Protein AF-A0A447N8S6-F1 (afdb_monomer_lite)

Sequence (149 aa):
MRTISRCYPSAPTRGIIYDRNGIPLVRNVTWYDIAVTPYKIADMDALLKQLTPIVDLSPDDIADFRRALKSSSRYRPVVLKNALTDVEIARFAVNQFHFNGVTINSYQDRQYPYGAELAHVLGYVSKINDNDLKALDKKGLAENYAADQ

InterPro domains:
  IPR005311 Penicillin-binding protein, dimerisation domain [PF03717] (11-143)
  IPR036138 Penicillin-binding protein, dimerisation domain superfamily [SSF56519] (7-131)
  IPR050515 Class D beta-lactamase/transpeptidase [PTHR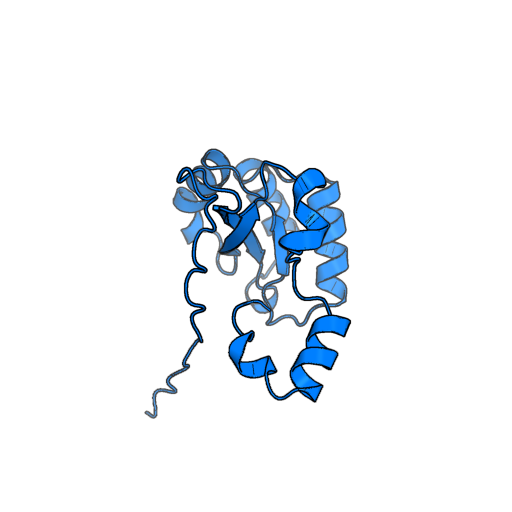30627] (9-140)

Secondary structure (DSSP, 8-state):
----------PPPPPPEE-TTS-EEEEEEEEEEEEE-GGG-S-HHHHHHHHTTTTT--HHHHHHHHHHHHHS-TTS-EEEESS--HHHHHHHHHHGGG-TTEEEEEEEEEE-TTTHHHHHHH----PPPHHHHHHHHHTT-GGGGTT--

pLDDT: mean 83.94, std 13.51, range [46.84, 97.44]

Structure (mmCIF, N/CA/C/O backbone):
data_AF-A0A447N8S6-F1
#
_entry.id   AF-A0A447N8S6-F1
#
loop_
_atom_site.group_PDB
_atom_site.id
_atom_site.type_symbol
_atom_site.label_atom_id
_atom_site.label_alt_id
_atom_site.label_comp_id
_atom_site.label_asym_id
_atom_site.label_entity_id
_atom_site.label_seq_id
_atom_site.pdbx_PDB_ins_code
_atom_site.Cartn_x
_atom_site.Cartn_y
_atom_site.Cartn_z
_atom_site.occupancy
_atom_site.B_iso_or_equiv
_atom_site.auth_seq_id
_atom_site.auth_comp_id
_atom_site.auth_asym_id
_atom_site.auth_atom_id
_atom_site.pdbx_PDB_model_num
ATOM 1 N N . MET A 1 1 ? 0.792 -35.552 -14.352 1.00 47.19 1 MET A N 1
ATOM 2 C CA . MET A 1 1 ? 0.934 -34.153 -13.886 1.00 47.19 1 MET A CA 1
ATOM 3 C C . MET A 1 1 ? 0.177 -34.010 -12.573 1.00 47.19 1 MET A C 1
ATOM 5 O O . MET A 1 1 ? -1.029 -34.199 -12.577 1.00 47.19 1 MET A O 1
ATOM 9 N N . ARG A 1 2 ? 0.860 -33.775 -11.444 1.00 46.84 2 ARG A N 1
ATOM 10 C CA . ARG A 1 2 ? 0.205 -33.446 -10.164 1.00 46.84 2 ARG A CA 1
ATOM 11 C C . ARG A 1 2 ? 0.144 -31.925 -10.052 1.00 46.84 2 ARG A C 1
ATOM 13 O O . ARG A 1 2 ? 1.183 -31.293 -9.893 1.00 46.84 2 ARG A O 1
ATOM 20 N N . THR A 1 3 ? -1.045 -31.348 -10.161 1.00 47.88 3 THR A N 1
ATOM 21 C CA . THR A 1 3 ? -1.260 -29.921 -9.902 1.00 47.88 3 THR A CA 1
ATOM 22 C C . THR A 1 3 ? -1.184 -29.698 -8.395 1.00 47.88 3 THR A C 1
ATOM 24 O O . THR A 1 3 ? -1.970 -30.270 -7.641 1.00 47.88 3 THR A O 1
ATOM 27 N N . ILE A 1 4 ? -0.209 -28.915 -7.938 1.00 60.03 4 ILE A N 1
ATOM 28 C CA . ILE A 1 4 ? -0.070 -28.570 -6.521 1.00 60.03 4 ILE A CA 1
ATOM 29 C C . ILE A 1 4 ? -1.089 -27.466 -6.234 1.00 60.03 4 ILE A C 1
ATOM 31 O O . ILE A 1 4 ? -0.963 -26.359 -6.753 1.00 60.03 4 ILE A O 1
ATOM 35 N N . SER A 1 5 ? -2.118 -27.771 -5.447 1.00 62.91 5 SER A N 1
ATOM 36 C CA . SER A 1 5 ? -3.095 -26.769 -5.011 1.00 62.91 5 SER A CA 1
ATOM 37 C C . SER A 1 5 ? -2.548 -26.044 -3.784 1.00 62.91 5 SER A C 1
ATOM 39 O O . SER A 1 5 ? -2.206 -26.682 -2.791 1.00 62.91 5 SER A O 1
ATOM 41 N N . ARG A 1 6 ? -2.427 -24.715 -3.861 1.00 66.94 6 ARG A N 1
ATOM 42 C CA . ARG A 1 6 ? -1.988 -23.861 -2.751 1.00 66.94 6 ARG A CA 1
ATOM 43 C C . ARG A 1 6 ? -3.214 -23.194 -2.132 1.00 66.94 6 ARG A C 1
ATOM 45 O O . ARG A 1 6 ? -3.826 -22.347 -2.774 1.00 66.94 6 ARG A O 1
ATOM 52 N N . CYS A 1 7 ? -3.562 -23.564 -0.903 1.00 70.75 7 CYS A N 1
ATOM 53 C CA . CYS A 1 7 ? -4.606 -22.882 -0.138 1.00 70.75 7 CYS A CA 1
ATOM 54 C C . CYS A 1 7 ? -4.047 -21.583 0.459 1.00 70.75 7 CYS A C 1
ATOM 56 O O . CYS A 1 7 ? -2.911 -21.562 0.937 1.00 70.75 7 CYS A O 1
ATOM 58 N N . TYR A 1 8 ? -4.830 -20.506 0.422 1.00 64.00 8 TYR A N 1
ATOM 59 C CA . TYR A 1 8 ? -4.490 -19.230 1.048 1.00 64.00 8 TYR A CA 1
ATOM 60 C C . TYR A 1 8 ? -5.552 -18.911 2.108 1.00 64.00 8 TYR A C 1
ATOM 62 O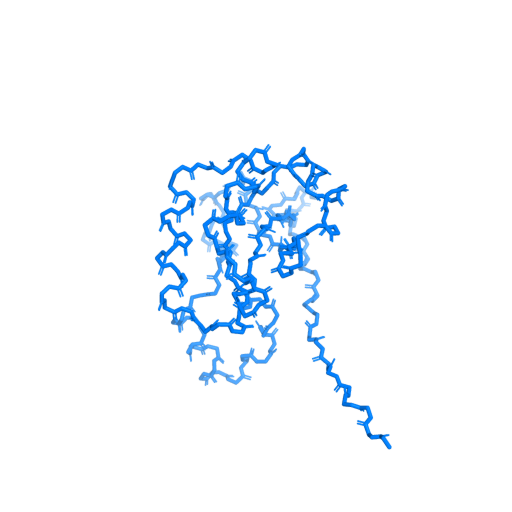 O . TYR A 1 8 ? -6.737 -18.935 1.769 1.00 64.00 8 TYR A O 1
ATOM 70 N N . PRO A 1 9 ? -5.177 -18.672 3.376 1.00 69.50 9 PRO A N 1
ATOM 71 C CA . PRO A 1 9 ? -6.143 -18.327 4.411 1.00 69.50 9 PRO A CA 1
ATOM 72 C C . PRO A 1 9 ? -6.741 -16.943 4.129 1.00 69.50 9 PRO A C 1
ATOM 74 O O . PRO A 1 9 ? -6.016 -16.001 3.816 1.00 69.50 9 PRO A O 1
ATOM 77 N N . SER A 1 10 ? -8.062 -16.812 4.246 1.00 68.31 10 SER A N 1
ATOM 78 C CA . SER A 1 10 ? -8.762 -15.525 4.169 1.00 68.31 10 SER A CA 1
ATOM 79 C C . SER A 1 10 ? -9.280 -15.139 5.552 1.00 68.31 10 SER A C 1
ATOM 81 O O . SER A 1 10 ? -10.085 -15.876 6.127 1.00 68.31 10 SER A O 1
ATOM 83 N N . ALA A 1 11 ? -8.847 -13.992 6.081 1.00 70.75 11 ALA A N 1
ATOM 84 C CA . ALA A 1 11 ? -9.365 -13.473 7.344 1.00 70.75 11 ALA A CA 1
ATOM 85 C C . ALA A 1 11 ? -10.847 -13.062 7.206 1.00 70.75 11 ALA A C 1
ATOM 87 O O . ALA A 1 11 ? -11.218 -12.442 6.203 1.00 70.75 11 ALA A O 1
ATOM 88 N N . PRO A 1 12 ? -11.709 -13.357 8.197 1.00 75.62 12 PRO A N 1
ATOM 89 C CA . PRO A 1 12 ? -13.060 -12.813 8.227 1.00 75.62 12 PRO A CA 1
ATOM 90 C C . PRO A 1 12 ? -13.032 -11.304 8.511 1.00 75.62 12 PRO A C 1
ATOM 92 O O . PRO A 1 12 ? -12.196 -10.807 9.267 1.00 75.62 12 PRO A O 1
ATOM 95 N N . THR A 1 13 ? -13.997 -10.565 7.956 1.00 74.31 13 THR A N 1
ATOM 96 C CA . THR A 1 13 ? -14.186 -9.149 8.311 1.00 74.31 13 THR A CA 1
ATOM 97 C C . THR A 1 13 ? -14.623 -9.037 9.772 1.00 74.31 13 THR A C 1
ATOM 99 O O . THR A 1 13 ? -15.529 -9.743 10.219 1.00 74.31 13 THR A O 1
ATOM 102 N N . ARG A 1 14 ? -13.992 -8.137 10.533 1.00 79.12 14 ARG A N 1
ATOM 103 C CA . ARG A 1 14 ? -14.300 -7.943 11.960 1.00 79.12 14 ARG A CA 1
ATOM 104 C C . ARG A 1 14 ? -15.618 -7.173 12.153 1.00 79.12 14 ARG A C 1
ATOM 106 O O . ARG A 1 14 ? -15.924 -6.274 11.378 1.00 79.12 14 ARG A O 1
ATOM 113 N N . GLY A 1 15 ? -16.377 -7.461 13.214 1.00 81.75 15 GLY A N 1
ATOM 114 C CA . GLY A 1 15 ? -17.647 -6.768 13.503 1.00 81.75 15 GLY A CA 1
ATOM 115 C C . GLY A 1 15 ? -17.485 -5.281 13.868 1.00 81.75 15 GLY A C 1
ATOM 116 O O . GLY A 1 15 ? -16.460 -4.887 14.430 1.00 81.75 15 GLY A O 1
ATOM 117 N N . ILE A 1 16 ? -18.486 -4.452 13.559 1.00 85.19 16 ILE A N 1
ATOM 118 C CA . ILE A 1 16 ? -18.568 -3.035 13.975 1.00 85.19 16 ILE A CA 1
ATOM 119 C C . ILE A 1 16 ? -19.026 -2.976 15.442 1.00 85.19 16 ILE A C 1
ATOM 121 O O . ILE A 1 16 ? -19.893 -3.751 15.840 1.00 85.19 16 ILE A O 1
ATOM 125 N N . ILE A 1 17 ? -18.444 -2.079 16.245 1.00 83.75 17 ILE A N 1
ATOM 126 C CA . ILE A 1 17 ? -18.837 -1.883 17.653 1.00 83.75 17 ILE A CA 1
ATOM 127 C C . ILE A 1 17 ? -19.696 -0.624 17.753 1.00 83.75 17 ILE A C 1
ATOM 129 O O . ILE A 1 17 ? -19.296 0.423 17.245 1.00 83.75 17 ILE A O 1
ATOM 133 N N . TYR A 1 18 ? -20.842 -0.725 18.428 1.00 86.25 18 TYR A N 1
ATOM 134 C CA . TYR A 1 18 ? -21.811 0.359 18.602 1.00 86.25 18 TYR A CA 1
ATOM 135 C C . TYR A 1 18 ? -22.011 0.709 20.083 1.00 86.25 18 TYR A C 1
ATOM 137 O O . TYR A 1 18 ? -21.904 -0.158 20.949 1.00 86.25 18 TYR A O 1
ATOM 145 N N . ASP A 1 19 ? -22.339 1.971 20.362 1.00 86.19 19 ASP A N 1
ATOM 146 C CA . ASP A 1 19 ? -22.895 2.409 21.651 1.00 86.19 19 ASP A CA 1
ATOM 147 C C . ASP A 1 19 ? -24.368 1.958 21.805 1.00 86.19 19 ASP A C 1
ATOM 149 O O . ASP A 1 19 ? -25.023 1.581 20.831 1.00 86.19 19 ASP A O 1
ATOM 153 N N . ARG A 1 20 ? -24.930 2.068 23.018 1.00 91.19 20 ARG A N 1
ATOM 154 C CA . ARG A 1 20 ? -26.351 1.861 23.351 1.00 91.19 20 ARG A CA 1
ATOM 155 C C . ARG A 1 20 ? -27.322 2.620 22.442 1.00 91.19 20 ARG A C 1
ATOM 157 O O . ARG A 1 20 ? -28.458 2.191 22.290 1.00 91.19 20 ARG A O 1
ATOM 164 N N . ASN A 1 21 ? -26.881 3.732 21.851 1.00 90.81 21 ASN A N 1
ATOM 165 C CA . ASN A 1 21 ? -27.678 4.559 20.944 1.00 90.81 21 ASN A CA 1
ATOM 166 C C . ASN A 1 21 ? -27.483 4.202 19.455 1.00 90.81 21 ASN A C 1
ATOM 168 O O . ASN A 1 21 ? -27.974 4.917 18.588 1.00 90.81 21 ASN A O 1
ATOM 172 N N . GLY A 1 22 ? -26.738 3.136 19.133 1.00 86.38 22 GLY A N 1
ATOM 173 C CA . GLY A 1 22 ? -26.478 2.712 17.750 1.00 86.38 22 GLY A CA 1
ATOM 174 C C . GLY A 1 22 ? -25.399 3.522 17.021 1.00 86.38 22 GLY A C 1
ATOM 175 O O . GLY A 1 22 ? -25.258 3.408 15.806 1.00 86.38 22 GLY A O 1
ATOM 176 N N . ILE A 1 23 ? -24.616 4.330 17.740 1.00 85.62 23 ILE A N 1
ATOM 177 C CA . ILE A 1 23 ? -23.522 5.123 17.165 1.00 85.62 23 ILE A CA 1
ATOM 178 C C . ILE A 1 23 ? -22.281 4.229 17.001 1.00 85.62 23 ILE A C 1
ATOM 180 O O . ILE A 1 23 ? -21.872 3.602 17.981 1.00 85.62 23 ILE A O 1
ATOM 184 N N . PRO A 1 24 ? -21.666 4.140 15.804 1.00 84.19 24 PRO A N 1
ATOM 185 C CA . PRO A 1 24 ? -20.490 3.303 15.590 1.00 84.19 24 PRO A CA 1
ATOM 186 C C . PRO A 1 24 ? -19.266 3.882 16.310 1.00 84.19 24 PRO A C 1
ATOM 188 O O . PRO A 1 24 ? -18.754 4.941 15.951 1.00 84.19 24 PRO A O 1
ATOM 191 N N . LEU A 1 25 ? -18.770 3.147 17.303 1.00 83.56 25 LEU A N 1
ATOM 192 C CA . LEU A 1 25 ? -17.571 3.477 18.076 1.00 83.56 25 LEU A CA 1
ATOM 193 C C . LEU A 1 25 ? -16.290 2.970 17.404 1.00 83.56 25 LEU A C 1
ATOM 195 O O . LEU A 1 25 ? -15.232 3.575 17.563 1.00 83.56 25 LEU A O 1
ATOM 199 N N . VAL A 1 26 ? -16.378 1.867 16.653 1.00 83.50 26 VAL A N 1
ATOM 200 C CA . VAL A 1 26 ? -15.248 1.270 15.923 1.00 83.50 26 VAL A CA 1
ATOM 201 C C . VAL A 1 26 ? -15.704 0.835 14.541 1.00 83.50 26 VAL A C 1
ATOM 203 O O . VAL A 1 26 ? -16.621 0.020 14.427 1.00 83.50 26 VAL A O 1
ATOM 206 N N . ARG A 1 27 ? -15.032 1.325 13.495 1.00 82.75 27 ARG A N 1
ATOM 207 C CA . ARG A 1 27 ? -15.313 0.972 12.093 1.00 82.75 27 ARG A CA 1
ATOM 208 C C . ARG A 1 27 ? -14.105 0.327 11.416 1.00 82.75 27 ARG A C 1
ATOM 210 O O . ARG A 1 27 ? -12.971 0.553 11.830 1.00 82.75 27 ARG A O 1
ATOM 217 N N . ASN A 1 28 ? -14.355 -0.459 10.370 1.00 83.44 28 ASN A N 1
ATOM 218 C CA . ASN A 1 28 ? -13.300 -0.986 9.501 1.00 83.44 28 ASN A CA 1
ATOM 219 C C . ASN A 1 28 ? -13.099 -0.030 8.329 1.00 83.44 28 ASN A C 1
ATOM 221 O O . ASN A 1 28 ? -14.071 0.354 7.679 1.00 83.44 28 ASN A O 1
ATOM 225 N N . VAL A 1 29 ? -11.852 0.318 8.048 1.00 84.50 29 VAL A N 1
ATOM 226 C CA . VAL A 1 29 ? -11.460 1.072 6.860 1.00 84.50 29 VAL A CA 1
ATOM 227 C C . VAL A 1 29 ? -10.593 0.172 6.007 1.00 84.50 29 VAL A C 1
ATOM 229 O O . VAL A 1 29 ? -9.688 -0.479 6.520 1.00 84.50 29 VAL A O 1
ATOM 232 N N . THR A 1 30 ? -10.887 0.111 4.714 1.00 85.75 30 THR A N 1
ATOM 233 C CA . THR A 1 30 ? -10.028 -0.607 3.772 1.00 85.75 30 THR A CA 1
ATOM 234 C C . THR A 1 30 ? -8.971 0.355 3.266 1.00 85.75 30 THR A C 1
ATOM 236 O O . THR A 1 30 ? -9.302 1.431 2.776 1.00 85.75 30 THR A O 1
ATOM 239 N N . TRP A 1 31 ? -7.719 -0.049 3.388 1.00 90.25 31 TRP A N 1
ATOM 240 C CA . TRP A 1 31 ? -6.566 0.642 2.844 1.00 90.25 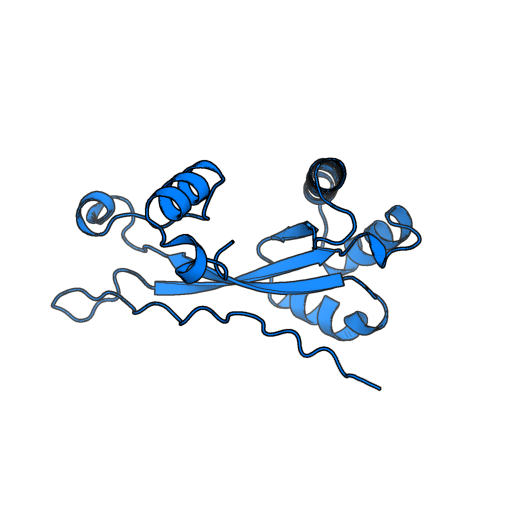31 TRP A CA 1
ATOM 241 C C . TRP A 1 31 ? -5.932 -0.206 1.753 1.00 90.25 31 TRP A C 1
ATOM 243 O O . TRP A 1 31 ? -6.093 -1.429 1.727 1.00 90.25 31 TRP A O 1
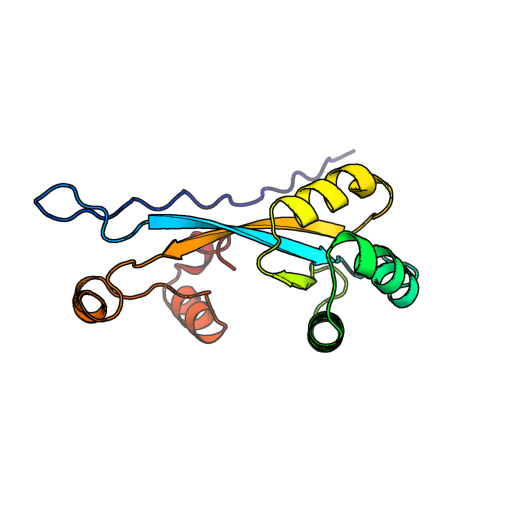ATOM 253 N N . TYR A 1 32 ? -5.191 0.459 0.875 1.00 93.50 32 TYR A N 1
ATOM 254 C CA . TYR A 1 32 ? -4.491 -0.181 -0.224 1.00 93.50 32 TYR A CA 1
ATOM 255 C C . TYR A 1 32 ? -3.010 0.163 -0.171 1.00 93.50 32 TYR A C 1
ATOM 257 O O . TYR A 1 32 ? -2.640 1.318 0.039 1.00 93.50 32 TYR A O 1
ATOM 265 N N . ASP A 1 33 ? -2.169 -0.839 -0.379 1.00 95.69 33 ASP A N 1
ATOM 266 C CA . ASP A 1 33 ? -0.739 -0.669 -0.597 1.00 95.69 33 ASP A CA 1
ATOM 267 C C . ASP A 1 33 ? -0.345 -1.203 -1.972 1.00 95.69 33 ASP A C 1
ATOM 269 O O . ASP A 1 33 ? -1.053 -2.014 -2.572 1.00 95.69 33 ASP A O 1
ATOM 273 N N . ILE A 1 34 ? 0.783 -0.721 -2.487 1.00 96.75 34 ILE A N 1
ATOM 274 C CA . ILE A 1 34 ? 1.441 -1.307 -3.654 1.00 96.75 34 ILE A CA 1
ATOM 275 C C . ILE A 1 34 ? 2.692 -2.033 -3.180 1.00 96.75 34 ILE A C 1
ATOM 277 O O . ILE A 1 34 ? 3.525 -1.466 -2.471 1.00 96.75 34 ILE A O 1
ATOM 281 N N . ALA A 1 35 ? 2.833 -3.290 -3.582 1.00 96.88 35 ALA A N 1
ATOM 282 C CA . ALA A 1 35 ? 3.948 -4.146 -3.214 1.00 96.88 35 ALA A CA 1
ATOM 283 C C . ALA A 1 35 ? 4.654 -4.703 -4.449 1.00 96.88 35 ALA A C 1
ATOM 285 O O . ALA A 1 35 ? 4.051 -4.935 -5.497 1.00 96.88 35 ALA A O 1
ATOM 286 N N . VAL A 1 36 ? 5.949 -4.958 -4.299 1.00 97.44 36 VAL A N 1
ATOM 287 C CA . VAL A 1 36 ? 6.818 -5.491 -5.347 1.00 97.44 36 VAL A CA 1
ATOM 288 C C . VAL A 1 36 ? 7.370 -6.838 -4.900 1.00 97.44 36 VAL A C 1
ATOM 290 O O . VAL A 1 36 ? 7.882 -6.972 -3.793 1.00 97.44 36 VAL A O 1
ATOM 293 N N . THR A 1 37 ? 7.291 -7.846 -5.768 1.00 96.94 37 THR A N 1
ATOM 294 C CA . THR A 1 37 ? 7.913 -9.163 -5.577 1.00 96.94 37 THR A CA 1
ATOM 295 C C . THR A 1 37 ? 9.272 -9.193 -6.283 1.00 96.94 37 THR A C 1
ATOM 297 O O . THR A 1 37 ? 9.302 -9.365 -7.505 1.00 96.94 37 THR A O 1
ATOM 300 N N . PRO A 1 38 ? 10.405 -9.078 -5.561 1.00 95.38 38 PRO A N 1
ATOM 301 C CA . PRO A 1 38 ? 11.708 -8.801 -6.174 1.00 95.38 38 PRO A CA 1
A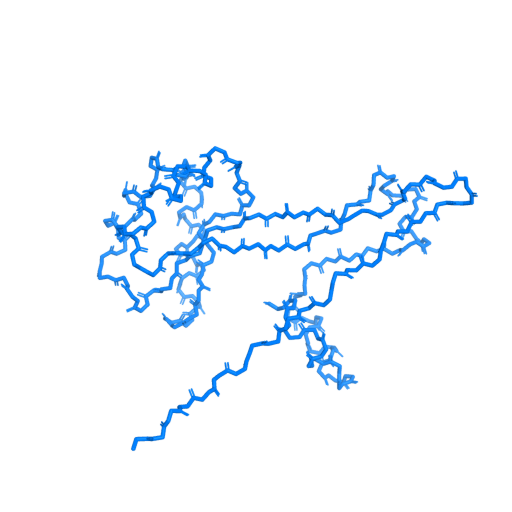TOM 302 C C . PRO A 1 38 ? 12.163 -9.847 -7.193 1.00 95.38 38 PRO A C 1
ATOM 304 O O . PRO A 1 38 ? 12.722 -9.500 -8.223 1.00 95.38 38 PRO A O 1
ATOM 307 N N . TYR A 1 39 ? 11.878 -11.128 -6.947 1.00 94.88 39 TYR A N 1
ATOM 308 C CA . TYR A 1 39 ? 12.255 -12.227 -7.839 1.00 94.88 39 TYR A CA 1
ATOM 309 C C . TYR A 1 39 ? 11.681 -12.105 -9.263 1.00 94.88 39 TYR A C 1
ATOM 311 O O . TYR A 1 39 ? 12.235 -12.681 -10.194 1.00 94.88 39 TYR A O 1
ATOM 319 N N . LYS A 1 40 ? 10.579 -11.367 -9.446 1.00 94.25 40 LYS A N 1
ATOM 320 C CA . LYS A 1 40 ? 9.945 -11.151 -10.756 1.00 94.25 40 LYS A CA 1
ATOM 321 C C . LYS A 1 40 ? 10.482 -9.920 -11.493 1.00 94.25 40 LYS A C 1
ATOM 323 O O . LYS A 1 40 ? 10.078 -9.685 -12.628 1.00 94.25 40 LYS A O 1
ATOM 328 N N . ILE A 1 41 ? 11.356 -9.138 -10.860 1.00 95.88 41 ILE A N 1
ATOM 329 C CA . ILE A 1 41 ? 11.838 -7.858 -11.376 1.00 95.88 41 ILE A CA 1
ATOM 330 C C . ILE A 1 41 ? 13.259 -8.024 -11.911 1.00 95.88 41 ILE A C 1
ATOM 332 O O . ILE A 1 41 ? 14.157 -8.437 -11.182 1.00 95.88 41 ILE A O 1
ATOM 336 N N . ALA A 1 42 ? 13.458 -7.683 -13.184 1.00 93.25 42 ALA A N 1
ATOM 337 C CA . ALA A 1 42 ? 14.775 -7.724 -13.819 1.00 93.25 42 ALA A CA 1
ATOM 338 C C . ALA A 1 42 ? 15.623 -6.489 -13.470 1.00 93.25 42 ALA A C 1
ATOM 340 O O . ALA A 1 42 ? 16.788 -6.626 -13.110 1.00 93.25 42 ALA A O 1
ATOM 341 N N . ASP A 1 43 ? 15.024 -5.298 -13.544 1.00 95.69 43 ASP A N 1
ATOM 342 C CA . ASP A 1 43 ? 15.668 -4.022 -13.227 1.00 95.69 43 ASP A CA 1
ATOM 343 C C . ASP A 1 43 ? 14.781 -3.223 -12.263 1.00 95.69 43 ASP A C 1
ATOM 345 O O . ASP A 1 43 ? 13.720 -2.709 -12.629 1.00 95.69 43 ASP A O 1
ATOM 349 N N . MET A 1 44 ? 15.216 -3.155 -11.003 1.00 95.38 44 MET A N 1
ATOM 350 C CA . MET A 1 44 ? 14.482 -2.464 -9.944 1.00 95.38 44 MET A CA 1
ATOM 351 C C . MET A 1 44 ? 14.534 -0.941 -10.108 1.00 95.38 44 MET A C 1
ATOM 353 O O . MET A 1 44 ? 13.554 -0.263 -9.814 1.00 95.38 44 MET A O 1
ATOM 357 N N . ASP A 1 45 ? 15.647 -0.386 -10.589 1.00 96.19 45 ASP A N 1
ATOM 358 C CA . ASP A 1 45 ? 15.782 1.061 -10.761 1.00 96.19 45 ASP A CA 1
ATOM 359 C C . ASP A 1 45 ? 14.904 1.556 -11.914 1.00 96.19 45 ASP A C 1
ATOM 361 O O . ASP A 1 45 ? 14.253 2.597 -11.795 1.00 96.19 45 ASP A O 1
ATOM 365 N N . ALA A 1 46 ? 14.836 0.796 -13.011 1.00 96.56 46 ALA A N 1
ATOM 366 C CA . ALA A 1 46 ? 13.917 1.076 -14.108 1.00 96.56 46 ALA A CA 1
ATOM 367 C C . ALA A 1 46 ? 12.451 0.967 -13.664 1.00 96.56 46 ALA A C 1
ATOM 369 O O . ALA A 1 46 ? 11.657 1.854 -13.981 1.00 96.56 46 ALA A O 1
ATOM 370 N N . LEU A 1 47 ? 12.103 -0.069 -12.889 1.00 96.75 47 LEU A N 1
ATOM 371 C CA . LEU A 1 47 ? 10.753 -0.241 -12.349 1.00 96.75 47 LEU A CA 1
ATOM 372 C C . LEU A 1 47 ? 10.331 0.959 -11.496 1.00 96.75 47 LEU A C 1
ATOM 374 O O . LEU A 1 47 ? 9.259 1.521 -11.712 1.00 96.75 47 LEU A O 1
ATOM 378 N N . LEU A 1 48 ? 11.175 1.364 -10.543 1.00 96.69 48 LEU A N 1
ATOM 379 C CA . LEU A 1 48 ? 10.876 2.487 -9.656 1.00 96.69 48 LEU A CA 1
ATOM 380 C C . LEU A 1 48 ? 10.674 3.776 -10.456 1.00 96.69 48 LEU A C 1
ATOM 382 O O . LEU A 1 48 ? 9.677 4.456 -10.245 1.00 96.69 48 LEU A O 1
ATOM 386 N N . LYS A 1 49 ? 11.539 4.057 -11.441 1.00 96.75 49 LYS A N 1
ATOM 387 C CA . LYS A 1 49 ? 11.390 5.220 -12.334 1.00 96.75 49 LYS A CA 1
ATOM 388 C C . LYS A 1 49 ? 10.067 5.217 -13.103 1.00 96.75 49 LYS A C 1
ATOM 390 O O . LYS A 1 49 ? 9.482 6.279 -13.291 1.00 96.75 49 LYS A O 1
ATOM 395 N N . GLN A 1 50 ? 9.604 4.051 -13.555 1.00 96.19 50 GLN A N 1
ATOM 396 C CA . GLN A 1 50 ? 8.332 3.922 -14.273 1.00 96.19 50 GLN A CA 1
ATOM 397 C C . GLN A 1 50 ? 7.116 4.044 -13.347 1.00 96.19 50 GLN A C 1
ATOM 399 O O . GLN A 1 50 ? 6.104 4.610 -13.753 1.00 96.19 50 GLN A O 1
ATOM 404 N N . LEU A 1 51 ? 7.204 3.544 -12.110 1.00 96.38 51 LEU A N 1
ATOM 405 C CA . LEU A 1 51 ? 6.113 3.617 -11.133 1.00 96.38 51 LEU A CA 1
ATOM 406 C C . LEU A 1 51 ? 5.974 4.996 -10.485 1.00 96.38 51 LEU A C 1
ATOM 408 O O . LEU A 1 51 ? 4.852 5.385 -10.166 1.00 96.38 51 LEU A O 1
ATOM 412 N N . THR A 1 52 ? 7.068 5.746 -10.313 1.00 96.69 52 THR A N 1
ATOM 413 C CA . THR A 1 52 ? 7.052 7.081 -9.690 1.00 96.69 52 THR A CA 1
ATOM 414 C C . THR A 1 52 ? 5.945 7.999 -10.223 1.00 96.69 52 THR A C 1
ATOM 416 O O . THR A 1 52 ? 5.199 8.507 -9.394 1.00 96.69 52 THR A O 1
ATOM 419 N N . PRO A 1 53 ? 5.763 8.198 -11.545 1.00 96.06 53 PRO A N 1
ATOM 420 C CA . PRO A 1 53 ? 4.692 9.060 -12.062 1.00 96.06 53 PRO A CA 1
ATOM 421 C C . PRO A 1 53 ? 3.279 8.446 -11.996 1.00 96.06 53 PRO A C 1
ATOM 423 O O . PRO A 1 53 ? 2.291 9.145 -12.219 1.00 96.06 53 PRO A O 1
ATOM 426 N N . ILE A 1 54 ? 3.154 7.140 -11.744 1.00 95.50 54 ILE A N 1
ATOM 427 C CA . ILE A 1 54 ? 1.863 6.433 -11.730 1.00 95.50 54 ILE A CA 1
ATOM 428 C C . ILE A 1 54 ? 1.237 6.480 -10.339 1.00 95.50 54 ILE A C 1
ATOM 430 O O . ILE A 1 54 ? 0.032 6.695 -10.217 1.00 95.50 54 ILE A O 1
ATOM 434 N N . VAL A 1 55 ? 2.055 6.279 -9.306 1.00 96.12 55 VAL A N 1
ATOM 435 C CA . VAL A 1 55 ? 1.616 6.216 -7.904 1.00 96.12 55 VAL A CA 1
ATOM 436 C C . VAL A 1 55 ? 2.280 7.281 -7.029 1.00 96.12 55 VAL A C 1
ATOM 438 O O . VAL A 1 55 ? 2.391 7.093 -5.822 1.00 96.12 55 VAL A O 1
ATOM 441 N N . ASP A 1 56 ? 2.761 8.364 -7.643 1.00 96.06 56 ASP A N 1
ATOM 442 C CA . ASP A 1 56 ? 3.363 9.540 -7.002 1.00 96.06 56 ASP A CA 1
ATOM 443 C C . ASP A 1 56 ? 4.343 9.171 -5.871 1.00 96.06 56 ASP A C 1
ATOM 445 O O . ASP A 1 56 ? 4.140 9.510 -4.702 1.00 96.06 56 ASP A O 1
ATOM 449 N N . LEU A 1 57 ? 5.383 8.398 -6.210 1.00 96.56 57 LEU A N 1
ATOM 450 C CA . LEU A 1 57 ? 6.383 7.956 -5.229 1.00 96.56 57 LEU A CA 1
ATOM 451 C C . LEU A 1 57 ? 7.248 9.131 -4.776 1.00 96.56 57 LEU A C 1
ATOM 453 O O . LEU A 1 57 ? 7.890 9.793 -5.597 1.00 96.56 57 LEU A O 1
ATOM 457 N N . SER A 1 58 ? 7.329 9.334 -3.465 1.00 96.69 58 SER A N 1
ATOM 458 C CA . SER A 1 58 ? 8.277 10.266 -2.868 1.00 96.69 58 SER A CA 1
ATOM 459 C C . SER A 1 58 ? 9.689 9.658 -2.787 1.00 96.69 58 SER A C 1
ATOM 461 O O . SER A 1 58 ? 9.860 8.433 -2.840 1.00 96.69 58 SER A O 1
ATOM 463 N N . PRO A 1 59 ? 10.737 10.489 -2.636 1.00 95.38 59 PRO A N 1
ATOM 464 C CA . PRO A 1 59 ? 12.083 9.993 -2.357 1.00 95.38 59 PRO A CA 1
ATOM 465 C C . PRO A 1 59 ? 12.156 9.131 -1.089 1.00 95.38 59 PRO A C 1
ATOM 467 O O . PRO A 1 59 ? 12.921 8.164 -1.059 1.00 95.38 59 PRO A O 1
ATOM 470 N N . ASP A 1 60 ? 11.340 9.449 -0.080 1.00 96.12 60 ASP A N 1
ATOM 471 C CA . ASP A 1 60 ? 11.283 8.724 1.190 1.00 96.12 60 ASP A CA 1
ATOM 472 C C . ASP A 1 60 ? 10.666 7.331 1.011 1.00 96.12 60 ASP A C 1
ATOM 474 O O . ASP A 1 60 ? 11.255 6.351 1.471 1.00 96.12 60 ASP A O 1
ATOM 478 N N . ASP A 1 61 ? 9.578 7.208 0.236 1.00 95.75 61 ASP A N 1
ATOM 479 C CA . ASP A 1 61 ? 8.980 5.906 -0.110 1.00 95.75 61 ASP A CA 1
ATOM 480 C C . ASP A 1 61 ? 10.030 4.973 -0.733 1.00 95.75 61 ASP A C 1
ATOM 482 O O . ASP A 1 61 ? 10.178 3.807 -0.359 1.00 95.75 61 ASP A O 1
ATOM 486 N N . ILE A 1 62 ? 10.825 5.505 -1.667 1.00 96.94 62 ILE A N 1
ATOM 487 C CA . ILE A 1 62 ? 11.881 4.752 -2.350 1.00 96.94 62 ILE A CA 1
ATOM 488 C C . ILE A 1 62 ? 13.009 4.375 -1.380 1.00 96.94 62 ILE A C 1
ATOM 490 O O . ILE A 1 62 ? 13.536 3.258 -1.447 1.00 96.94 62 ILE A O 1
ATOM 494 N N . ALA A 1 63 ? 13.413 5.290 -0.498 1.00 96.31 63 ALA A N 1
ATOM 495 C CA . ALA A 1 63 ? 14.475 5.048 0.472 1.00 96.31 63 ALA A CA 1
ATOM 496 C C . ALA A 1 63 ? 14.084 3.953 1.477 1.00 96.31 63 ALA A C 1
ATOM 498 O O . ALA A 1 63 ? 14.874 3.036 1.740 1.00 96.31 63 ALA A O 1
ATOM 499 N N . ASP A 1 64 ? 12.857 4.004 1.987 1.00 95.19 64 ASP A N 1
ATOM 500 C CA . ASP A 1 64 ? 12.334 3.027 2.935 1.00 95.19 64 ASP A CA 1
ATOM 501 C C . ASP A 1 64 ? 12.085 1.673 2.277 1.00 95.19 64 ASP A C 1
ATOM 503 O O . ASP A 1 64 ? 12.506 0.644 2.817 1.00 95.19 64 ASP A O 1
ATOM 507 N N . PHE A 1 65 ? 11.551 1.659 1.054 1.00 96.62 65 PHE A N 1
ATOM 508 C CA . PHE A 1 65 ? 11.444 0.441 0.257 1.00 96.62 65 PHE A CA 1
ATOM 509 C C . PHE A 1 65 ? 12.807 -0.228 0.051 1.00 96.62 65 PHE A C 1
ATOM 511 O O . PHE A 1 65 ? 12.957 -1.428 0.290 1.00 96.62 65 PHE A O 1
ATOM 518 N N . ARG A 1 66 ? 13.846 0.531 -0.327 1.00 96.06 66 ARG A N 1
ATOM 519 C CA . ARG A 1 66 ? 15.209 -0.008 -0.498 1.00 96.06 66 ARG A CA 1
ATOM 520 C C . ARG A 1 66 ? 15.771 -0.582 0.797 1.00 96.06 66 ARG A C 1
ATOM 522 O O . ARG A 1 66 ? 16.522 -1.557 0.754 1.00 96.06 66 ARG A O 1
ATOM 529 N N . ARG A 1 67 ? 15.440 0.011 1.946 1.00 95.19 67 ARG A N 1
ATOM 530 C CA . ARG A 1 67 ? 15.848 -0.500 3.260 1.00 95.19 67 ARG A CA 1
ATOM 531 C C . ARG A 1 67 ? 15.159 -1.826 3.568 1.00 95.19 67 ARG A C 1
ATOM 533 O O . ARG A 1 67 ? 15.846 -2.781 3.922 1.00 95.19 67 ARG A O 1
ATOM 540 N N . ALA A 1 68 ? 13.844 -1.900 3.367 1.00 92.62 68 ALA A N 1
ATOM 541 C CA . ALA A 1 68 ? 13.054 -3.114 3.562 1.00 92.62 68 ALA A CA 1
ATOM 542 C C . ALA A 1 68 ? 13.462 -4.241 2.597 1.00 92.62 68 ALA A C 1
ATOM 544 O O . ALA A 1 68 ? 13.508 -5.412 2.970 1.00 92.62 68 ALA A O 1
ATOM 545 N N . LEU A 1 69 ? 13.831 -3.894 1.363 1.00 93.81 69 LEU A N 1
ATOM 546 C CA . LEU A 1 69 ? 14.279 -4.847 0.354 1.00 93.81 69 LEU A CA 1
ATOM 547 C C . LEU A 1 69 ? 15.551 -5.597 0.778 1.00 93.81 69 LEU A C 1
ATOM 549 O O . LEU A 1 69 ? 15.683 -6.781 0.483 1.00 93.81 69 LEU A O 1
ATOM 553 N N . LYS A 1 70 ? 16.472 -4.935 1.494 1.00 92.69 70 LYS A N 1
ATOM 554 C CA . LYS A 1 70 ? 17.736 -5.543 1.954 1.00 92.69 70 LYS A CA 1
ATOM 555 C C . LYS A 1 70 ? 17.534 -6.628 3.011 1.00 92.69 70 LYS A C 1
ATOM 557 O O . LYS A 1 70 ? 18.336 -7.554 3.073 1.00 92.69 70 LYS A O 1
ATOM 562 N N . SER A 1 71 ? 16.507 -6.504 3.849 1.00 90.56 71 SER A N 1
ATOM 563 C CA . SER A 1 71 ? 16.199 -7.467 4.914 1.00 90.56 71 SER A CA 1
ATOM 564 C C . SER A 1 71 ? 15.146 -8.505 4.512 1.00 90.56 71 SER A C 1
ATOM 566 O O . SER A 1 71 ? 14.934 -9.469 5.246 1.00 90.56 71 SER A O 1
ATOM 568 N N . SER A 1 72 ? 14.493 -8.341 3.357 1.00 88.31 72 SER A N 1
ATOM 569 C CA . SER A 1 72 ? 13.434 -9.236 2.889 1.00 88.31 72 SER A CA 1
ATOM 570 C C . SER A 1 72 ? 13.951 -10.367 1.993 1.00 88.31 72 SER A C 1
ATOM 572 O O . SER A 1 72 ? 14.931 -10.239 1.261 1.00 88.31 72 SER A O 1
ATOM 574 N N . SER A 1 73 ? 13.236 -11.494 1.998 1.00 92.50 73 SER A N 1
ATOM 575 C CA . SER A 1 73 ? 13.444 -12.572 1.028 1.00 92.50 73 SER A CA 1
ATOM 576 C C . SER A 1 73 ? 13.000 -12.134 -0.367 1.00 92.50 73 SER A C 1
ATOM 578 O O . SER A 1 73 ? 11.910 -11.589 -0.534 1.00 92.50 73 SER A O 1
ATOM 580 N N . ARG A 1 74 ? 13.775 -12.488 -1.401 1.00 90.81 74 ARG A N 1
ATOM 581 C CA . ARG A 1 74 ? 13.461 -12.159 -2.806 1.00 90.81 74 ARG A CA 1
ATOM 582 C C . ARG A 1 74 ? 12.099 -12.668 -3.299 1.00 90.81 74 ARG A C 1
ATOM 584 O O . ARG A 1 74 ? 11.598 -12.181 -4.306 1.00 90.81 74 ARG A O 1
ATOM 591 N N . TYR A 1 75 ? 11.520 -13.664 -2.629 1.00 92.31 75 TYR A N 1
ATOM 592 C CA . TYR A 1 75 ? 10.225 -14.251 -2.993 1.00 92.31 75 TYR A CA 1
ATOM 593 C C . TYR A 1 75 ? 9.041 -13.642 -2.239 1.00 92.31 75 TYR A C 1
ATOM 595 O O . TYR A 1 75 ? 7.897 -13.943 -2.574 1.00 92.31 75 TYR A O 1
ATOM 603 N N . ARG A 1 76 ? 9.296 -12.824 -1.213 1.00 90.44 76 ARG A N 1
ATOM 604 C CA . ARG A 1 76 ? 8.247 -12.179 -0.427 1.00 90.44 76 ARG A CA 1
ATOM 605 C C . ARG A 1 76 ? 7.924 -10.817 -1.049 1.00 90.44 76 ARG A C 1
ATOM 607 O O . ARG A 1 76 ? 8.862 -10.072 -1.337 1.00 90.44 76 ARG A O 1
ATOM 614 N N . PRO A 1 77 ? 6.641 -10.477 -1.254 1.00 94.25 77 PRO A N 1
ATOM 615 C CA . PRO A 1 7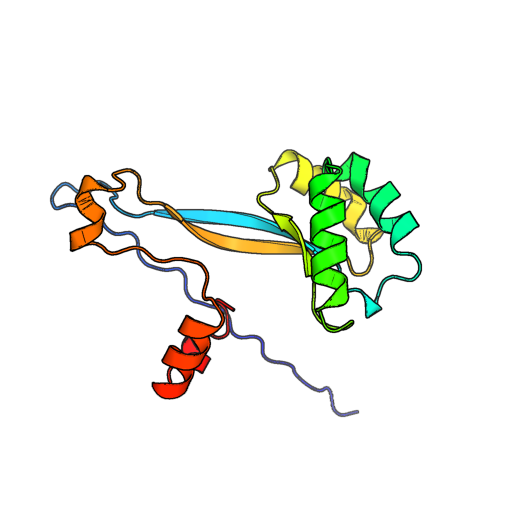7 ? 6.261 -9.116 -1.606 1.00 94.25 77 PRO A CA 1
ATOM 616 C C . PRO A 1 77 ? 6.770 -8.127 -0.552 1.00 94.25 77 PRO A C 1
ATOM 618 O O . PRO A 1 77 ? 6.670 -8.387 0.647 1.00 94.25 77 PRO A O 1
ATOM 621 N N . VAL A 1 78 ? 7.328 -7.010 -1.006 1.00 95.75 78 VAL A N 1
ATOM 622 C CA . VAL A 1 78 ? 7.796 -5.903 -0.168 1.00 95.75 78 VAL A CA 1
ATOM 623 C C . VAL A 1 78 ? 6.960 -4.680 -0.508 1.00 95.75 78 VAL A C 1
ATOM 625 O O . VAL A 1 78 ? 6.854 -4.319 -1.680 1.00 95.75 78 VAL A O 1
ATOM 628 N N . VAL A 1 79 ? 6.350 -4.064 0.504 1.00 95.81 79 VAL A N 1
ATOM 629 C CA . VAL A 1 79 ? 5.518 -2.868 0.324 1.00 95.81 79 VAL A CA 1
ATOM 630 C C . VAL A 1 79 ? 6.388 -1.700 -0.130 1.00 95.81 79 VAL A C 1
ATOM 632 O O . VAL A 1 79 ? 7.383 -1.385 0.518 1.00 95.81 79 VAL A O 1
ATOM 635 N N . LEU A 1 80 ? 6.000 -1.085 -1.245 1.00 96.62 80 LEU A N 1
ATOM 636 C CA . LEU A 1 80 ? 6.650 0.076 -1.848 1.00 96.62 80 LEU A CA 1
ATOM 637 C C . LEU A 1 80 ? 6.017 1.387 -1.373 1.00 96.62 80 LEU A C 1
ATOM 639 O O . LEU A 1 80 ? 6.743 2.320 -1.056 1.00 96.62 80 LEU A O 1
ATOM 643 N N . LYS A 1 81 ? 4.684 1.455 -1.302 1.00 95.88 81 LYS A N 1
ATOM 644 C CA . LYS A 1 81 ? 3.954 2.612 -0.769 1.00 95.88 81 LYS A CA 1
ATOM 645 C C . LYS A 1 81 ? 2.662 2.150 -0.103 1.00 95.88 81 LYS A C 1
ATOM 647 O O . LYS A 1 81 ? 1.964 1.289 -0.638 1.00 95.88 81 LYS A O 1
ATOM 652 N N . ASN A 1 82 ? 2.374 2.713 1.068 1.00 93.12 82 ASN A N 1
ATOM 653 C CA . ASN A 1 82 ? 1.141 2.467 1.818 1.00 93.12 82 ASN A CA 1
ATOM 654 C C . ASN A 1 82 ? 0.081 3.518 1.468 1.00 93.12 82 ASN A C 1
ATOM 656 O O . ASN A 1 82 ? 0.416 4.583 0.956 1.00 93.12 82 ASN A O 1
ATOM 660 N N . ALA A 1 83 ? -1.173 3.243 1.833 1.00 91.19 83 ALA A N 1
ATOM 661 C CA . ALA A 1 83 ? -2.277 4.201 1.779 1.00 91.19 83 ALA A CA 1
ATOM 662 C C . ALA A 1 83 ? -2.443 4.889 0.409 1.00 91.19 83 ALA A C 1
ATOM 664 O O . ALA A 1 83 ? -2.528 6.113 0.323 1.00 91.19 83 ALA A O 1
ATOM 665 N N . LEU A 1 84 ? -2.498 4.088 -0.659 1.00 95.12 84 LEU A N 1
ATOM 666 C CA . LEU A 1 84 ? -2.789 4.587 -2.000 1.00 95.12 84 LEU A CA 1
ATOM 667 C C . LEU A 1 84 ? -4.161 5.258 -2.043 1.00 95.12 84 LEU A C 1
ATOM 669 O O . LEU A 1 84 ? -5.152 4.738 -1.527 1.00 95.12 84 LEU A O 1
ATOM 673 N N . THR A 1 85 ? -4.213 6.387 -2.731 1.00 95.75 85 THR A N 1
ATOM 674 C CA . THR A 1 85 ? -5.448 7.072 -3.098 1.00 95.75 85 THR A CA 1
ATOM 675 C C . THR A 1 85 ? -6.160 6.343 -4.236 1.00 95.75 85 THR A C 1
ATOM 677 O O . THR A 1 85 ? -5.530 5.682 -5.065 1.00 95.75 85 THR A O 1
ATOM 680 N N . ASP A 1 86 ? -7.473 6.539 -4.354 1.00 93.94 86 ASP A N 1
ATOM 681 C CA . ASP A 1 86 ? -8.271 5.959 -5.444 1.00 93.94 86 ASP A CA 1
ATOM 682 C C . ASP A 1 86 ? -7.734 6.338 -6.835 1.00 93.94 86 ASP A C 1
ATOM 684 O O . ASP A 1 86 ? -7.778 5.540 -7.772 1.00 93.94 86 ASP A O 1
ATOM 688 N N . VAL A 1 87 ? -7.165 7.541 -6.967 1.00 96.75 87 VAL A N 1
ATOM 689 C CA . VAL A 1 87 ? -6.562 8.029 -8.215 1.00 96.75 87 VAL A CA 1
ATOM 690 C C . VAL A 1 87 ? -5.278 7.267 -8.551 1.00 96.75 87 VAL A C 1
ATOM 692 O O . VAL A 1 87 ? -5.052 6.922 -9.710 1.00 96.75 87 VAL A O 1
ATOM 695 N N . GLU A 1 88 ? -4.425 6.988 -7.566 1.00 96.88 88 GLU A N 1
ATOM 696 C CA . GLU A 1 88 ? -3.213 6.177 -7.757 1.00 96.88 88 GLU A CA 1
ATOM 697 C C . GLU A 1 88 ? -3.566 4.720 -8.071 1.00 96.88 88 GLU A C 1
ATOM 699 O O . GLU A 1 88 ? -2.990 4.135 -8.990 1.00 96.88 88 GLU A O 1
ATOM 704 N N . ILE A 1 89 ? -4.563 4.157 -7.378 1.00 96.31 89 ILE A N 1
ATOM 705 C CA . ILE A 1 89 ? -5.079 2.808 -7.645 1.00 96.31 89 ILE A CA 1
ATOM 706 C C . ILE A 1 89 ? -5.585 2.717 -9.084 1.00 96.31 89 ILE A C 1
ATOM 708 O O . ILE A 1 89 ? -5.192 1.809 -9.813 1.00 96.31 89 ILE A O 1
ATOM 712 N N . ALA A 1 90 ? -6.412 3.669 -9.521 1.00 96.25 90 ALA A N 1
ATOM 713 C CA . ALA A 1 90 ? -6.952 3.693 -10.875 1.00 96.25 90 ALA A CA 1
ATOM 714 C C . ALA A 1 90 ? -5.848 3.834 -11.936 1.00 96.25 90 ALA A C 1
ATOM 716 O O . ALA A 1 90 ? -5.830 3.076 -12.909 1.00 96.25 90 ALA A O 1
ATOM 717 N N . ARG A 1 91 ? -4.891 4.756 -11.735 1.00 97.00 91 ARG A N 1
ATOM 718 C CA . ARG A 1 91 ? -3.735 4.938 -12.633 1.00 97.00 91 ARG A CA 1
ATOM 719 C C . ARG A 1 91 ? -2.884 3.677 -12.737 1.00 97.00 91 ARG A C 1
ATOM 721 O O . ARG A 1 91 ? -2.425 3.342 -13.830 1.00 97.00 91 ARG A O 1
ATOM 728 N N . PHE A 1 92 ? -2.674 2.968 -11.631 1.00 97.00 92 PHE A N 1
ATOM 729 C CA . PHE A 1 92 ? -1.941 1.710 -11.660 1.00 97.00 92 PHE A CA 1
ATOM 730 C C . PHE A 1 92 ? -2.752 0.595 -12.325 1.00 97.00 92 PHE A C 1
ATOM 732 O O . PHE A 1 92 ? -2.219 -0.090 -13.191 1.00 97.00 92 PHE A O 1
ATOM 739 N N . ALA A 1 93 ? -4.033 0.439 -11.987 1.00 94.50 93 ALA A N 1
ATOM 740 C CA . ALA A 1 93 ? -4.886 -0.638 -12.489 1.00 94.50 93 ALA A CA 1
ATOM 741 C C . ALA A 1 93 ? -4.945 -0.677 -14.025 1.00 94.50 93 ALA A C 1
ATOM 743 O O . ALA A 1 93 ? -4.829 -1.749 -14.619 1.00 94.50 93 ALA A O 1
ATOM 744 N N . VAL A 1 94 ? -5.034 0.484 -14.686 1.00 95.56 94 VAL A N 1
ATOM 745 C CA . VAL A 1 94 ? -5.037 0.551 -16.160 1.00 95.56 94 VAL A CA 1
ATOM 746 C C . VAL A 1 94 ? -3.688 0.190 -16.787 1.00 95.56 94 VAL A C 1
ATOM 748 O O . VAL A 1 94 ? -3.649 -0.238 -17.934 1.00 95.56 94 VAL A O 1
ATOM 751 N N . ASN A 1 95 ? -2.586 0.328 -16.045 1.00 93.94 95 ASN A N 1
ATOM 752 C CA . ASN A 1 95 ? -1.232 0.025 -16.513 1.00 93.94 95 ASN A CA 1
ATOM 753 C C . ASN A 1 95 ? -0.676 -1.298 -15.962 1.00 93.94 95 ASN A C 1
ATOM 755 O O . ASN A 1 95 ? 0.427 -1.693 -16.338 1.00 93.94 95 ASN A O 1
ATOM 759 N N . GLN A 1 96 ? -1.415 -1.993 -15.091 1.00 93.31 96 GLN A N 1
ATOM 760 C CA . GLN A 1 96 ? -0.933 -3.122 -14.290 1.00 93.31 96 GLN A CA 1
ATOM 761 C C . GLN A 1 96 ? -0.300 -4.235 -15.133 1.00 93.31 96 GLN A C 1
ATOM 763 O O . GLN A 1 96 ? 0.659 -4.872 -14.704 1.00 93.31 96 GLN A O 1
ATOM 768 N N . PHE A 1 97 ? -0.800 -4.454 -16.349 1.00 92.50 97 PHE A N 1
ATOM 769 C CA . PHE A 1 97 ? -0.293 -5.484 -17.255 1.00 92.50 97 PHE A CA 1
ATOM 770 C C . PHE A 1 97 ? 1.171 -5.274 -17.681 1.00 92.50 97 PHE A C 1
ATOM 772 O O . PHE A 1 97 ? 1.842 -6.245 -18.026 1.00 92.50 97 PHE A O 1
ATOM 779 N N . HIS A 1 98 ? 1.689 -4.043 -17.615 1.00 92.38 98 HIS A N 1
ATOM 780 C CA . HIS A 1 98 ? 3.101 -3.744 -17.868 1.00 92.38 98 HIS A CA 1
ATOM 781 C C . HIS A 1 98 ? 4.007 -4.059 -16.667 1.00 92.38 98 HIS A C 1
ATOM 783 O O . HIS A 1 98 ? 5.219 -4.191 -16.826 1.00 92.38 98 HIS A O 1
ATOM 789 N N . PHE A 1 99 ? 3.439 -4.200 -15.466 1.00 94.56 99 PHE A N 1
ATOM 790 C CA . PHE A 1 99 ? 4.181 -4.298 -14.210 1.00 94.56 99 PHE A CA 1
ATOM 791 C C . PHE A 1 99 ? 4.112 -5.705 -13.617 1.00 94.56 99 PHE A C 1
ATOM 793 O O . PHE A 1 99 ? 3.523 -5.947 -12.561 1.00 94.56 99 PHE A O 1
ATOM 800 N N . ASN A 1 100 ? 4.751 -6.665 -14.290 1.00 93.62 100 ASN A N 1
ATOM 801 C CA . ASN A 1 100 ? 4.860 -8.016 -13.748 1.00 93.62 100 ASN A CA 1
ATOM 802 C C . ASN A 1 100 ? 5.615 -8.001 -12.409 1.00 93.62 100 ASN A C 1
ATOM 804 O O . ASN A 1 100 ? 6.720 -7.480 -12.309 1.00 93.62 100 ASN A O 1
ATOM 808 N N . GLY A 1 101 ? 5.022 -8.606 -11.381 1.00 94.12 101 GLY A N 1
ATOM 809 C CA . GLY A 1 101 ? 5.596 -8.651 -10.038 1.00 94.12 101 GLY A CA 1
ATOM 810 C C . GLY A 1 101 ? 5.229 -7.474 -9.144 1.00 94.12 101 GLY A C 1
ATOM 811 O O . GLY A 1 101 ? 5.686 -7.457 -8.004 1.00 94.12 101 GLY A O 1
ATOM 812 N N . VAL A 1 102 ? 4.384 -6.557 -9.611 1.00 97.25 102 VAL A N 1
ATOM 813 C CA . VAL A 1 102 ? 3.814 -5.477 -8.803 1.00 97.25 102 VAL A CA 1
ATOM 814 C C . VAL A 1 102 ? 2.333 -5.750 -8.571 1.00 97.25 102 VAL A C 1
ATOM 816 O O . VAL A 1 102 ? 1.606 -6.108 -9.498 1.00 97.25 102 VAL A O 1
ATOM 819 N N . THR A 1 103 ? 1.883 -5.619 -7.329 1.00 95.69 103 THR A N 1
ATOM 820 C CA . THR A 1 103 ? 0.506 -5.927 -6.930 1.00 95.69 103 THR A CA 1
ATOM 821 C C . THR A 1 103 ? -0.026 -4.871 -5.980 1.00 95.69 103 THR A C 1
ATOM 823 O O . THR A 1 103 ? 0.717 -4.381 -5.133 1.00 95.69 103 THR A O 1
ATOM 826 N N . ILE A 1 104 ? -1.318 -4.564 -6.091 1.00 95.50 104 ILE A N 1
ATOM 827 C CA . ILE A 1 104 ? -2.040 -3.824 -5.057 1.00 95.50 104 ILE A CA 1
ATOM 828 C C . ILE A 1 104 ? -2.599 -4.835 -4.062 1.00 95.50 104 ILE A C 1
ATOM 830 O O . ILE A 1 104 ? -3.288 -5.771 -4.474 1.00 95.50 104 ILE A O 1
ATOM 834 N N . ASN A 1 105 ? -2.321 -4.643 -2.776 1.00 91.50 105 ASN A N 1
ATOM 835 C CA . ASN A 1 105 ? -2.958 -5.412 -1.713 1.00 91.50 105 ASN A CA 1
ATOM 836 C C . ASN A 1 105 ? -3.938 -4.522 -0.957 1.00 91.50 105 ASN A C 1
ATOM 838 O O . ASN A 1 105 ? -3.696 -3.333 -0.764 1.00 91.50 105 ASN A O 1
ATOM 842 N N . SER A 1 106 ? -5.043 -5.114 -0.516 1.00 88.69 106 SER A N 1
ATOM 843 C CA . SER A 1 106 ? -5.994 -4.468 0.382 1.00 88.69 106 SER A CA 1
ATOM 844 C C . SER A 1 106 ? -5.825 -5.019 1.790 1.00 88.69 106 SER A C 1
ATOM 846 O O . SER A 1 106 ? -5.811 -6.239 1.966 1.00 88.69 106 SER A O 1
ATOM 848 N N . TYR A 1 107 ? -5.794 -4.146 2.789 1.00 83.56 107 TYR A N 1
ATOM 849 C CA . TYR A 1 107 ? -5.859 -4.536 4.193 1.00 83.56 107 TYR A CA 1
ATOM 850 C C . TYR A 1 107 ? -6.930 -3.725 4.920 1.00 83.56 107 TYR A C 1
ATOM 852 O O . TYR A 1 107 ? -7.254 -2.600 4.542 1.00 83.56 107 TYR A O 1
ATOM 860 N N . GLN A 1 108 ? -7.519 -4.316 5.957 1.00 81.31 108 GLN A N 1
ATOM 861 C CA . GLN A 1 108 ? -8.501 -3.636 6.795 1.00 81.31 108 GLN A CA 1
ATOM 862 C C . GLN A 1 108 ? -7.818 -3.104 8.050 1.00 81.31 108 GLN A C 1
ATOM 864 O O . GLN A 1 108 ? -7.190 -3.863 8.782 1.00 81.31 108 GLN A O 1
ATOM 869 N N . ASP A 1 109 ? -7.995 -1.816 8.316 1.00 81.12 109 ASP A N 1
ATOM 870 C CA . ASP A 1 109 ? -7.563 -1.172 9.550 1.00 81.12 109 ASP A CA 1
ATOM 871 C C . ASP A 1 109 ? -8.768 -0.764 10.406 1.00 81.12 109 ASP A C 1
ATOM 873 O O . ASP A 1 109 ? -9.868 -0.500 9.902 1.00 81.12 109 ASP A O 1
ATOM 877 N N . ARG A 1 110 ? -8.572 -0.728 11.724 1.00 81.69 110 ARG A N 1
ATOM 878 C CA . ARG A 1 110 ? -9.596 -0.289 12.674 1.00 81.69 110 ARG A CA 1
ATOM 879 C C . ARG A 1 110 ? -9.476 1.208 12.893 1.00 81.69 110 ARG A C 1
ATOM 881 O O . ARG A 1 110 ? -8.464 1.701 13.375 1.00 81.69 110 ARG A O 1
ATOM 888 N N . GLN A 1 111 ? -10.563 1.925 12.636 1.00 80.00 111 GLN A N 1
ATOM 889 C CA . GLN A 1 111 ? -10.658 3.335 12.977 1.00 80.00 111 GLN A CA 1
ATOM 890 C C . GLN A 1 111 ? -11.539 3.540 14.208 1.00 80.00 111 GLN A C 1
ATOM 892 O O . GLN A 1 111 ? -12.669 3.046 14.267 1.00 80.00 111 GLN A O 1
ATOM 897 N N . TYR A 1 112 ? -11.011 4.322 15.151 1.00 82.12 112 TYR A N 1
ATOM 898 C CA . TYR A 1 112 ? -11.620 4.680 16.430 1.00 82.12 112 TYR A CA 1
ATOM 899 C C . TYR A 1 112 ? -11.929 6.187 16.428 1.00 82.12 112 TYR A C 1
ATOM 901 O O . TYR A 1 112 ? -11.064 6.980 16.799 1.00 82.12 112 TYR A O 1
ATOM 909 N N . PRO A 1 113 ? -13.124 6.625 15.985 1.00 78.06 113 PRO A N 1
ATOM 910 C CA . PRO A 1 113 ? -13.432 8.049 15.814 1.00 78.06 113 PRO A CA 1
ATOM 911 C C . PRO A 1 113 ? -13.353 8.862 17.113 1.00 78.06 113 PRO A C 1
ATOM 913 O O . PRO A 1 113 ? -13.042 10.045 17.066 1.00 78.06 113 PRO A O 1
ATOM 916 N N . TYR A 1 114 ? -13.599 8.215 18.257 1.00 77.50 114 TYR A N 1
ATOM 917 C CA . TYR A 1 114 ? -13.586 8.822 19.595 1.00 77.50 114 TYR A CA 1
ATOM 918 C C . TYR A 1 114 ? -12.248 8.639 20.339 1.00 77.50 114 TYR A C 1
ATOM 920 O O . TYR A 1 114 ? -12.102 9.061 21.482 1.00 77.50 114 TYR A O 1
ATOM 928 N N . GLY A 1 115 ? -11.258 8.007 19.693 1.00 71.88 115 GLY A N 1
ATOM 929 C CA . GLY A 1 115 ? -9.870 7.941 20.154 1.00 71.88 115 GLY A CA 1
ATOM 930 C C . GLY A 1 115 ? -9.678 7.588 21.636 1.00 71.88 115 GLY A C 1
ATOM 931 O O . GLY A 1 115 ? -10.145 6.554 22.119 1.00 71.88 115 GLY A O 1
ATOM 932 N N . ALA A 1 116 ? -8.942 8.452 22.344 1.00 66.19 116 ALA A N 1
ATOM 933 C CA . ALA A 1 116 ? -8.474 8.234 23.714 1.00 66.19 116 ALA A CA 1
ATOM 934 C C . ALA A 1 116 ? -9.599 8.113 24.757 1.00 66.19 116 ALA A C 1
ATOM 936 O O . ALA A 1 116 ? -9.411 7.436 25.768 1.00 66.19 116 ALA A O 1
ATOM 937 N N . GLU A 1 117 ? -10.765 8.714 24.505 1.00 69.00 117 GLU A N 1
ATOM 938 C CA . GLU A 1 117 ? -11.888 8.740 25.452 1.00 69.00 117 GLU A CA 1
ATOM 939 C C . GLU A 1 117 ? -12.430 7.336 25.747 1.00 69.00 117 GLU A C 1
ATOM 941 O O . GLU A 1 117 ? -12.901 7.065 26.850 1.00 69.00 117 GLU A O 1
ATOM 946 N N . LEU A 1 118 ? -12.305 6.416 24.784 1.00 66.50 118 LEU A N 1
ATOM 947 C CA . LEU A 1 118 ? -12.792 5.040 24.895 1.00 66.50 118 LEU A CA 1
ATOM 948 C C . LEU A 1 118 ? -11.674 3.989 24.830 1.00 66.50 118 LEU A C 1
ATOM 950 O O . LEU A 1 118 ? -11.951 2.794 24.939 1.00 66.50 118 LEU A O 1
ATOM 954 N N . ALA A 1 119 ? -10.411 4.405 24.695 1.00 62.53 119 ALA A N 1
ATOM 955 C CA . ALA A 1 119 ? -9.275 3.509 24.466 1.00 62.53 119 ALA A CA 1
ATOM 956 C C . ALA A 1 119 ? -9.061 2.484 25.595 1.00 62.53 119 ALA A C 1
ATOM 958 O O . ALA A 1 119 ? -8.724 1.335 25.323 1.00 62.53 119 ALA A O 1
ATOM 959 N N . HIS A 1 120 ? -9.305 2.865 26.854 1.00 65.50 120 HIS A N 1
ATOM 960 C CA . HIS A 1 120 ? -9.143 1.971 28.010 1.00 65.50 120 HIS A CA 1
ATOM 961 C C . HIS A 1 120 ? -10.231 0.890 28.098 1.00 65.50 120 HIS A C 1
ATOM 963 O O . HIS A 1 120 ? -9.986 -0.177 28.653 1.00 65.50 120 HIS A O 1
ATOM 969 N N . VAL A 1 121 ? -11.425 1.160 27.559 1.00 68.62 121 VAL A N 1
ATOM 970 C CA . VAL A 1 121 ? -12.577 0.245 27.620 1.00 68.62 121 VAL A CA 1
ATOM 971 C C . VAL A 1 121 ? -12.659 -0.622 26.362 1.00 68.62 121 VAL A C 1
ATOM 973 O O . VAL A 1 121 ? -12.971 -1.805 26.453 1.00 68.62 121 VAL A O 1
ATOM 976 N N . LEU A 1 122 ? -12.361 -0.052 25.190 1.00 62.75 122 LEU A N 1
ATOM 977 C CA . LEU A 1 122 ? -12.415 -0.756 23.905 1.00 62.75 122 LEU A CA 1
ATOM 978 C C . LEU A 1 122 ? -11.103 -1.471 23.550 1.00 62.75 122 LEU A C 1
ATOM 980 O O . LEU A 1 122 ? -11.125 -2.439 22.789 1.00 62.75 122 LEU A O 1
ATOM 984 N N . GLY A 1 123 ? -9.969 -0.996 24.073 1.00 62.56 123 GLY A N 1
ATOM 985 C CA . GLY A 1 123 ? -8.640 -1.383 23.605 1.00 62.56 123 GLY A CA 1
ATOM 986 C C . GLY A 1 123 ? -8.305 -0.812 22.220 1.00 62.56 123 GLY A C 1
ATOM 987 O O . GLY A 1 123 ? -9.147 -0.222 21.540 1.00 62.56 123 GLY A O 1
ATOM 988 N N . TYR A 1 124 ? -7.058 -1.003 21.787 1.00 60.75 124 TYR A N 1
ATOM 989 C CA . TYR A 1 124 ? -6.599 -0.694 20.431 1.00 60.75 124 TYR A CA 1
ATOM 990 C C . TYR A 1 124 ? -6.092 -1.966 19.751 1.00 60.75 124 TYR A C 1
ATOM 992 O O . TYR A 1 124 ? -5.528 -2.849 20.396 1.00 60.75 124 TYR A O 1
ATOM 1000 N N . VAL A 1 125 ? -6.303 -2.059 18.441 1.00 59.34 125 VAL A N 1
ATOM 1001 C CA . VAL A 1 125 ? -5.701 -3.093 17.596 1.00 59.34 125 VAL A CA 1
ATOM 1002 C C . VAL A 1 125 ? -4.711 -2.398 16.673 1.00 59.34 125 VAL A C 1
ATOM 1004 O O . VAL A 1 125 ? -5.056 -1.408 16.034 1.00 59.34 125 VAL A O 1
ATOM 1007 N N . SER A 1 126 ? -3.482 -2.896 16.624 1.00 61.62 126 SER A N 1
ATOM 1008 C CA . SER A 1 126 ? -2.424 -2.403 15.740 1.00 61.62 126 SER A CA 1
ATOM 1009 C C . SER A 1 126 ? -1.887 -3.550 14.892 1.00 61.62 126 SER A C 1
ATOM 1011 O O . SER A 1 126 ? -2.169 -4.717 15.173 1.00 61.62 126 SER A O 1
ATOM 1013 N N . LYS A 1 127 ? -1.125 -3.217 13.845 1.00 62.44 127 LYS A N 1
ATOM 1014 C CA . LYS A 1 127 ? -0.458 -4.210 12.998 1.00 62.44 127 LYS A CA 1
ATOM 1015 C C . LYS A 1 127 ? 0.362 -5.167 13.870 1.00 62.44 127 LYS A C 1
ATOM 1017 O O . LYS A 1 127 ? 1.108 -4.705 14.734 1.00 62.44 127 LYS A O 1
ATOM 1022 N N . ILE A 1 128 ? 0.211 -6.473 13.638 1.00 59.53 128 ILE A N 1
ATOM 1023 C CA . ILE A 1 128 ? 0.939 -7.510 14.378 1.00 59.53 128 ILE A CA 1
ATOM 1024 C C . ILE A 1 128 ? 2.435 -7.277 14.161 1.00 59.53 128 ILE A C 1
ATOM 1026 O O . ILE A 1 128 ? 2.908 -7.269 13.025 1.00 59.53 128 ILE A O 1
ATOM 1030 N N . ASN A 1 129 ? 3.176 -7.062 15.246 1.00 66.56 129 ASN A N 1
ATOM 1031 C CA . ASN A 1 129 ? 4.635 -6.987 15.206 1.00 66.56 129 ASN A CA 1
ATOM 1032 C C . ASN A 1 129 ? 5.270 -8.335 15.604 1.00 66.56 129 ASN A C 1
ATOM 1034 O O . ASN A 1 129 ? 4.592 -9.263 16.049 1.00 66.56 129 ASN A O 1
ATOM 1038 N N . ASP A 1 130 ? 6.595 -8.448 15.484 1.00 67.62 130 ASP A N 1
ATOM 1039 C CA . ASP A 1 130 ? 7.323 -9.690 15.786 1.00 67.62 130 ASP A CA 1
ATOM 1040 C C . ASP A 1 130 ? 7.137 -10.189 17.234 1.00 67.62 130 ASP A C 1
ATOM 1042 O O . ASP A 1 130 ? 7.244 -11.391 17.497 1.00 67.62 130 ASP A O 1
ATOM 1046 N N . ASN A 1 131 ? 6.870 -9.296 18.194 1.00 71.81 131 ASN A N 1
ATOM 1047 C CA . ASN A 1 131 ? 6.623 -9.673 19.588 1.00 71.81 131 ASN A CA 1
ATOM 1048 C C . ASN A 1 131 ? 5.206 -10.219 19.776 1.00 71.81 131 ASN A C 1
ATOM 1050 O O . ASN A 1 131 ? 5.032 -11.220 20.476 1.00 71.81 131 ASN A O 1
ATOM 1054 N N . ASP A 1 132 ? 4.218 -9.615 19.114 1.00 66.00 132 ASP A N 1
ATOM 1055 C CA . ASP A 1 132 ? 2.841 -10.112 19.093 1.00 66.00 132 ASP A CA 1
ATOM 1056 C C . ASP A 1 132 ? 2.790 -11.503 18.462 1.00 66.00 132 ASP A C 1
ATOM 1058 O O . ASP A 1 132 ? 2.145 -12.407 18.994 1.00 66.00 132 ASP A O 1
ATOM 1062 N N . LEU A 1 133 ? 3.553 -11.711 17.384 1.00 69.88 133 LEU A N 1
ATOM 1063 C CA . LEU A 1 133 ? 3.646 -12.997 16.708 1.00 69.88 133 LEU A CA 1
ATOM 1064 C C . LEU A 1 133 ? 4.182 -14.094 17.636 1.00 69.88 133 LEU A C 1
ATOM 1066 O O . LEU A 1 133 ? 3.566 -15.150 17.767 1.00 69.88 133 LEU A O 1
ATOM 1070 N N . LYS A 1 134 ? 5.284 -13.826 18.344 1.00 77.12 134 LYS A N 1
ATOM 1071 C CA . LYS A 1 134 ? 5.849 -14.758 19.336 1.00 77.12 134 LYS A CA 1
ATOM 1072 C C . LYS A 1 134 ? 4.866 -15.051 20.469 1.00 77.12 134 LYS A C 1
ATOM 1074 O O . LYS A 1 134 ? 4.798 -16.180 20.955 1.00 77.12 134 LYS A O 1
ATOM 1079 N N . ALA A 1 135 ? 4.103 -14.049 20.906 1.00 78.31 135 ALA A N 1
ATOM 1080 C CA . ALA A 1 135 ? 3.095 -14.222 21.945 1.00 78.31 135 ALA A CA 1
ATOM 1081 C C . ALA A 1 135 ? 1.905 -15.072 21.466 1.00 78.31 135 ALA A C 1
ATOM 1083 O O . ALA A 1 135 ? 1.403 -15.895 22.234 1.00 78.31 135 ALA A O 1
ATOM 1084 N N . LEU A 1 136 ? 1.466 -14.898 20.216 1.00 79.50 136 LEU A N 1
ATOM 1085 C CA . LEU A 1 136 ? 0.407 -15.694 19.587 1.00 79.50 136 LEU A CA 1
ATOM 1086 C C . LEU A 1 136 ? 0.847 -17.138 19.337 1.00 79.50 136 LEU A C 1
ATOM 1088 O O . LEU A 1 136 ? 0.073 -18.057 19.605 1.00 79.50 136 LEU A O 1
ATOM 1092 N N . ASP A 1 137 ? 2.086 -17.337 18.892 1.00 78.88 137 ASP A N 1
ATOM 1093 C CA . ASP A 1 137 ? 2.681 -18.657 18.669 1.00 78.88 137 ASP A CA 1
ATOM 1094 C C . ASP A 1 137 ? 2.788 -19.442 19.982 1.00 78.88 137 ASP A C 1
ATOM 1096 O O . ASP A 1 137 ? 2.303 -20.566 20.093 1.00 78.88 137 ASP A O 1
ATOM 1100 N N . LYS A 1 138 ? 3.249 -18.787 21.058 1.00 81.56 138 LYS A N 1
ATOM 1101 C CA . LYS A 1 138 ? 3.266 -19.372 22.409 1.00 81.56 138 LYS A CA 1
ATOM 1102 C C . LYS A 1 138 ? 1.871 -19.765 22.918 1.00 81.56 138 LYS A C 1
ATOM 1104 O O . LYS A 1 138 ? 1.754 -20.657 23.756 1.00 81.56 138 LYS A O 1
ATOM 1109 N N . LYS A 1 139 ? 0.818 -19.092 22.444 1.00 83.62 139 LYS A N 1
ATOM 1110 C CA . LYS A 1 139 ? -0.585 -19.390 22.774 1.00 83.62 139 LYS A CA 1
ATOM 1111 C C . LYS A 1 139 ? -1.233 -20.398 21.815 1.00 83.62 139 LYS A C 1
ATOM 1113 O O . LYS A 1 139 ? -2.397 -20.726 22.017 1.00 83.62 139 LYS A O 1
ATOM 1118 N N . GLY A 1 140 ? -0.523 -20.866 20.784 1.00 80.25 140 GLY A N 1
ATOM 1119 C CA . GLY A 1 140 ? -1.061 -21.765 19.757 1.00 80.25 140 GLY A CA 1
ATOM 1120 C C . GLY A 1 140 ? -2.125 -21.122 18.861 1.00 80.25 140 GLY A C 1
ATOM 1121 O O . GLY A 1 140 ? -2.909 -21.827 18.239 1.00 80.25 140 GLY A O 1
ATOM 1122 N N . LEU A 1 141 ? -2.191 -19.787 18.815 1.00 79.19 141 LEU A N 1
ATOM 1123 C CA . LEU A 1 141 ? -3.213 -19.038 18.072 1.00 79.19 141 LEU A CA 1
ATOM 1124 C C . LEU A 1 141 ? -2.689 -18.454 16.757 1.00 79.19 141 LEU A C 1
ATOM 1126 O O . LEU A 1 141 ? -3.466 -17.848 16.027 1.00 79.19 141 LEU A O 1
ATOM 1130 N N . ALA A 1 142 ? -1.400 -18.617 16.445 1.00 70.31 142 ALA A N 1
ATOM 1131 C CA . ALA A 1 142 ? -0.763 -17.988 15.287 1.00 70.31 142 ALA A CA 1
ATOM 1132 C C . ALA A 1 142 ? -1.468 -18.298 13.953 1.00 70.31 142 ALA A C 1
ATOM 1134 O O . ALA A 1 142 ? -1.573 -17.413 13.105 1.00 70.31 142 ALA A O 1
ATOM 1135 N N . GLU A 1 143 ? -2.017 -19.506 13.787 1.00 68.94 143 GLU A N 1
ATOM 1136 C CA . GLU A 1 143 ? -2.741 -19.896 12.568 1.00 68.94 143 GLU A CA 1
ATOM 1137 C C . GLU A 1 143 ? -4.011 -19.063 12.330 1.00 68.94 143 GLU A C 1
ATOM 1139 O O . GLU A 1 143 ? -4.307 -18.707 11.190 1.00 68.94 143 GLU A O 1
ATOM 1144 N N . ASN A 1 144 ? -4.711 -18.656 13.395 1.00 68.19 144 ASN A N 1
ATOM 1145 C CA . ASN A 1 144 ? -5.931 -17.842 13.301 1.00 68.19 144 ASN A CA 1
ATOM 1146 C C . ASN A 1 144 ? -5.656 -16.409 12.822 1.00 68.19 144 ASN A C 1
ATOM 1148 O O . ASN A 1 144 ? -6.568 -15.731 12.354 1.00 68.19 144 ASN A O 1
ATOM 1152 N N . TYR A 1 145 ? -4.407 -15.957 12.943 1.00 64.12 145 TYR A N 1
ATOM 1153 C CA . TYR A 1 145 ? -3.959 -14.616 12.568 1.00 64.12 145 TYR A CA 1
ATOM 1154 C C . TYR A 1 145 ? -2.974 -14.644 11.395 1.00 64.12 145 TYR A C 1
ATOM 1156 O O . TYR A 1 145 ? -2.397 -13.617 11.056 1.00 64.12 145 TYR A O 1
ATOM 1164 N N . ALA A 1 146 ? -2.785 -15.797 10.740 1.00 61.94 146 ALA A N 1
ATOM 1165 C CA . ALA A 1 146 ? -1.845 -15.957 9.629 1.00 61.94 146 ALA A CA 1
ATOM 1166 C C . ALA A 1 146 ? -2.160 -15.061 8.416 1.00 61.94 146 ALA A C 1
ATOM 1168 O O . ALA A 1 146 ? -1.275 -14.795 7.610 1.00 61.94 146 ALA A O 1
ATOM 1169 N N . ALA A 1 147 ? -3.408 -14.599 8.292 1.00 58.75 147 ALA A N 1
ATOM 1170 C CA . ALA A 1 147 ? -3.847 -13.668 7.252 1.00 58.75 147 ALA A CA 1
ATOM 1171 C C . ALA A 1 147 ? -3.722 -12.181 7.651 1.00 58.75 147 ALA A C 1
ATOM 1173 O O . ALA A 1 147 ? -3.857 -11.322 6.786 1.00 58.75 147 ALA A O 1
ATOM 1174 N N . ASP A 1 148 ? -3.463 -11.880 8.930 1.00 58.22 148 ASP A N 1
ATOM 1175 C CA . ASP A 1 148 ? -3.199 -10.522 9.435 1.00 58.22 148 ASP A CA 1
ATOM 1176 C C . ASP A 1 148 ? -1.676 -10.214 9.513 1.00 58.22 148 ASP A C 1
ATOM 1178 O O . ASP A 1 148 ? -1.294 -9.139 9.983 1.00 58.22 148 ASP A O 1
ATOM 1182 N N . GLN A 1 149 ? -0.815 -11.164 9.100 1.00 52.97 149 GLN A N 1
ATOM 1183 C CA . GLN A 1 149 ? 0.658 -11.064 9.094 1.00 52.97 149 GLN A CA 1
ATOM 1184 C C . GLN A 1 149 ? 1.224 -10.345 7.865 1.00 52.97 149 GLN A C 1
ATOM 1186 O O . GLN A 1 149 ? 0.734 -10.601 6.742 1.00 52.97 149 GLN A O 1
#

Organism: Salmonella enterica I (NCBI:txid59201)

Radius of gyration: 18.6 Å; chains: 1; bounding box: 45×44×46 Å

Foldseek 3Di:
DDDDDDDDDDADDDDFDADPVRHTQKDKDKWKFKWFQQLFDPDPVVLCVVLCVLQVQDPVLQVVQVVQVVVDDSRDIGTSDIRTDPSSVVSCVVVVVVRPRMDMDMDIAMDGPPPPVCCVPPPHDDQQDPVNLVVCVVVVNNVNCVNSD